Protein AF-A0A7Y2GBG2-F1 (afdb_monomer)

Nearest PDB structures (foldseek):
  7fwq-assembly1_A  TM=5.269E-01  e=1.573E+00  Homo sapiens
  6s9u-assembly1_A  TM=5.148E-01  e=3.334E+00  Ilumatobacter coccineus YM16-304
  7znp-assembly1_A  TM=4.344E-01  e=4.201E+00  Alteromonas mediterranea
  1yem-assembly1_A  TM=4.878E-01  e=7.933E+00  Pyrococcus furiosus DSM 3638

Mean predicted aligned error: 7.92 Å

Structure (mmCIF, N/CA/C/O backbone):
data_AF-A0A7Y2GBG2-F1
#
_entry.id   AF-A0A7Y2GBG2-F1
#
loop_
_atom_site.group_PDB
_atom_site.id
_atom_site.type_symbol
_atom_site.label_atom_id
_atom_site.label_alt_id
_atom_site.label_comp_id
_atom_site.label_asym_id
_atom_site.label_entity_id
_atom_site.label_seq_id
_atom_site.pdbx_PDB_ins_code
_atom_site.Cartn_x
_atom_site.Cartn_y
_atom_site.Cartn_z
_atom_site.occupancy
_atom_site.B_iso_or_equiv
_atom_site.auth_seq_id
_atom_site.auth_comp_id
_atom_site.auth_asym_id
_atom_site.auth_atom_id
_atom_site.pdbx_PDB_model_num
ATOM 1 N N . MET A 1 1 ? 40.158 1.148 -46.784 1.00 71.81 1 MET A N 1
ATOM 2 C CA . MET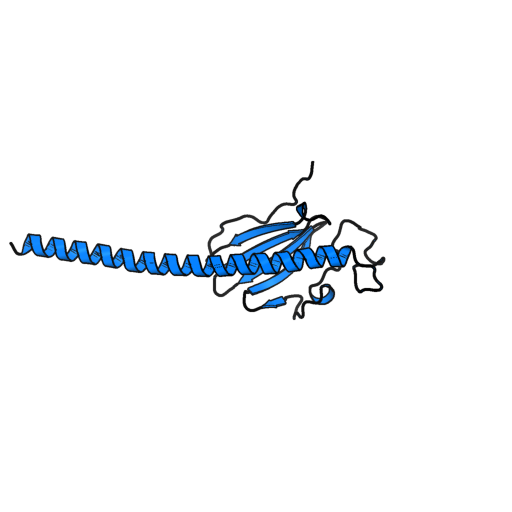 A 1 1 ? 39.001 2.066 -46.667 1.00 71.81 1 MET A CA 1
ATOM 3 C C . MET A 1 1 ? 37.718 1.354 -46.228 1.00 71.81 1 MET A C 1
ATOM 5 O O . MET A 1 1 ? 37.118 1.812 -45.269 1.00 71.81 1 MET A O 1
ATOM 9 N N . GLY A 1 2 ? 37.327 0.212 -46.818 1.00 75.56 2 GLY A N 1
ATOM 10 C CA . GLY A 1 2 ? 36.105 -0.511 -46.406 1.00 75.56 2 GLY A CA 1
ATOM 11 C C . GLY A 1 2 ? 36.118 -1.089 -44.979 1.00 75.56 2 GLY A C 1
ATOM 12 O O . GLY A 1 2 ? 35.103 -1.061 -44.298 1.00 75.56 2 GLY A O 1
ATOM 13 N N . GLN A 1 3 ? 37.271 -1.537 -44.469 1.00 81.44 3 GLN A N 1
ATOM 14 C CA . GLN A 1 3 ? 37.355 -2.172 -43.143 1.00 81.44 3 GLN A CA 1
ATOM 15 C C . GLN A 1 3 ? 37.098 -1.206 -41.970 1.00 81.44 3 GLN A C 1
ATOM 17 O O . GLN A 1 3 ? 36.454 -1.590 -41.002 1.00 81.44 3 GLN A O 1
ATOM 22 N N . GLN A 1 4 ? 37.545 0.053 -42.053 1.00 81.19 4 GLN A N 1
ATOM 23 C CA . GLN A 1 4 ? 37.313 1.045 -40.989 1.00 81.19 4 GLN A CA 1
ATOM 24 C C . GLN A 1 4 ? 35.875 1.580 -40.991 1.00 81.19 4 GLN A C 1
ATOM 26 O O . GLN A 1 4 ? 35.306 1.821 -39.930 1.00 81.19 4 GLN A O 1
ATOM 31 N N . GLN A 1 5 ? 35.259 1.711 -42.167 1.00 81.62 5 GLN A N 1
ATOM 32 C CA . GLN A 1 5 ? 33.862 2.141 -42.273 1.00 81.62 5 GLN A CA 1
ATOM 33 C C . GLN A 1 5 ? 32.891 1.079 -41.743 1.00 81.62 5 GLN A C 1
ATOM 35 O O . GLN A 1 5 ? 31.900 1.422 -41.102 1.00 81.62 5 GLN A O 1
ATOM 40 N N . LEU A 1 6 ? 33.205 -0.207 -41.930 1.00 88.31 6 LEU A N 1
ATOM 41 C CA . LEU A 1 6 ? 32.392 -1.296 -41.387 1.00 88.31 6 LEU A CA 1
ATOM 42 C C . LEU A 1 6 ? 32.407 -1.329 -39.851 1.00 88.31 6 LEU A C 1
ATOM 44 O O . LEU A 1 6 ? 31.374 -1.592 -39.241 1.00 88.31 6 LEU A O 1
ATOM 48 N N . VAL A 1 7 ? 33.535 -0.998 -39.213 1.00 91.75 7 VAL A N 1
ATOM 49 C CA . VAL A 1 7 ? 33.632 -0.972 -37.741 1.00 91.75 7 VAL A CA 1
ATOM 50 C C . VAL A 1 7 ? 32.756 0.127 -37.132 1.00 91.75 7 VAL A C 1
ATOM 52 O O . VAL A 1 7 ? 32.077 -0.117 -36.136 1.00 91.75 7 VAL A O 1
ATOM 55 N N . LEU A 1 8 ? 32.719 1.316 -37.742 1.00 91.31 8 LEU A N 1
ATOM 56 C CA . LEU A 1 8 ? 31.887 2.420 -37.250 1.00 91.31 8 LEU A CA 1
ATOM 57 C C . LEU A 1 8 ? 30.391 2.114 -37.359 1.00 91.31 8 LEU A C 1
ATOM 59 O O . LEU A 1 8 ? 29.630 2.460 -36.457 1.00 91.31 8 LEU A O 1
ATOM 63 N N . LEU A 1 9 ? 29.977 1.425 -38.425 1.00 92.31 9 LEU A N 1
ATOM 64 C CA . LEU A 1 9 ? 28.587 1.010 -38.595 1.00 92.31 9 LEU A CA 1
ATOM 65 C C . LEU A 1 9 ? 28.175 0.015 -37.508 1.00 92.31 9 LEU A C 1
ATOM 67 O O . LEU A 1 9 ? 27.135 0.189 -36.874 1.00 92.31 9 LEU A O 1
ATOM 71 N N . VAL A 1 10 ? 29.013 -0.988 -37.240 1.00 94.25 10 VAL A N 1
ATOM 72 C CA . VAL A 1 10 ? 28.741 -1.975 -36.187 1.00 94.25 10 VAL A CA 1
ATOM 73 C C . VAL A 1 10 ? 28.637 -1.294 -34.823 1.00 94.25 10 VAL A C 1
ATOM 75 O O . VAL A 1 10 ? 27.658 -1.517 -34.112 1.00 94.25 10 VAL A O 1
ATOM 78 N N . LEU A 1 11 ? 29.576 -0.408 -34.486 1.00 94.44 11 LEU A N 1
ATOM 79 C CA . LEU A 1 11 ? 29.557 0.323 -33.217 1.00 94.44 11 LEU A CA 1
ATOM 80 C C . LEU A 1 11 ? 28.297 1.190 -33.053 1.00 94.44 11 LEU A C 1
ATOM 82 O O . LEU A 1 11 ? 27.707 1.221 -31.977 1.00 94.44 11 LEU A O 1
ATOM 86 N N . ALA A 1 12 ? 27.834 1.851 -34.116 1.00 94.19 12 ALA A N 1
ATOM 87 C CA . ALA A 1 12 ? 26.589 2.614 -34.062 1.00 94.19 12 ALA A CA 1
ATOM 88 C C . ALA A 1 12 ? 25.377 1.709 -33.773 1.00 94.19 12 ALA A C 1
ATOM 90 O O . ALA A 1 12 ? 24.547 2.028 -32.920 1.00 94.19 12 ALA A O 1
ATOM 91 N N . THR A 1 13 ? 25.287 0.553 -34.436 1.00 94.81 13 THR A N 1
ATOM 92 C CA . THR A 1 13 ? 24.155 -0.371 -34.248 1.00 94.81 13 THR A CA 1
ATOM 93 C C . THR A 1 13 ? 24.129 -1.026 -32.867 1.00 94.81 13 THR A C 1
ATOM 95 O O . THR A 1 13 ? 23.048 -1.203 -32.305 1.00 94.81 13 THR A O 1
ATOM 98 N N . THR A 1 14 ? 25.288 -1.338 -32.276 1.00 95.25 14 THR A N 1
ATOM 99 C CA . THR A 1 14 ? 25.346 -1.930 -30.929 1.00 95.25 14 THR A CA 1
ATOM 100 C C . THR A 1 14 ? 24.919 -0.934 -29.855 1.00 95.25 14 THR A C 1
ATOM 102 O O . THR A 1 14 ? 24.185 -1.306 -28.939 1.00 95.25 14 THR A O 1
ATOM 105 N N . ILE A 1 15 ? 25.299 0.340 -29.995 1.00 95.62 15 ILE A N 1
ATOM 106 C CA . ILE A 1 15 ? 24.865 1.407 -29.084 1.00 95.62 15 ILE A CA 1
ATOM 107 C C . ILE A 1 15 ? 23.341 1.582 -29.147 1.00 95.62 15 ILE A C 1
ATOM 109 O O . ILE A 1 15 ? 22.687 1.607 -28.104 1.00 95.62 15 ILE A O 1
ATOM 113 N N . VAL A 1 16 ? 22.759 1.643 -30.352 1.00 96.81 16 VAL A N 1
ATOM 114 C CA . VAL A 1 16 ? 21.298 1.762 -30.525 1.00 96.81 16 VAL A CA 1
ATOM 115 C C . VAL A 1 16 ? 20.569 0.543 -29.951 1.00 96.81 16 VAL A C 1
ATOM 117 O O . VAL A 1 16 ? 19.563 0.704 -29.260 1.00 96.81 16 VAL A O 1
ATOM 120 N N . GLY A 1 17 ? 21.094 -0.666 -30.171 1.00 96.62 17 GLY A N 1
ATOM 121 C CA . GLY A 1 17 ? 20.518 -1.897 -29.626 1.00 96.62 17 GLY A CA 1
ATOM 122 C C . GLY A 1 17 ? 20.423 -1.877 -28.099 1.00 96.62 17 GLY A C 1
ATOM 123 O O . GLY A 1 17 ? 19.362 -2.160 -27.541 1.00 96.62 17 GLY A O 1
ATOM 124 N N . LEU A 1 18 ? 21.496 -1.467 -27.415 1.00 95.56 18 LEU A N 1
ATOM 125 C CA . LEU A 1 18 ? 21.489 -1.343 -25.956 1.00 95.56 18 LEU A CA 1
ATOM 126 C C . LEU A 1 18 ? 20.530 -0.242 -25.484 1.00 95.56 18 LEU A C 1
ATOM 128 O O . LEU A 1 18 ? 19.737 -0.494 -24.577 1.00 95.56 18 LEU A O 1
ATOM 132 N N . ALA A 1 19 ? 20.534 0.926 -26.132 1.00 95.44 19 ALA A N 1
ATOM 133 C CA . ALA A 1 19 ? 19.687 2.061 -25.757 1.00 95.44 19 ALA A CA 1
ATOM 134 C C . ALA A 1 19 ? 18.180 1.752 -25.826 1.00 95.44 19 ALA A C 1
ATOM 136 O O . ALA A 1 19 ? 17.421 2.172 -24.955 1.00 95.44 19 ALA A O 1
ATOM 137 N N . ILE A 1 20 ? 17.733 0.987 -26.827 1.00 96.19 20 ILE A N 1
ATOM 138 C CA . ILE A 1 20 ? 16.320 0.596 -26.945 1.00 96.19 20 ILE A CA 1
ATOM 139 C C . ILE A 1 20 ? 15.920 -0.308 -25.775 1.00 96.19 20 ILE A C 1
ATOM 141 O O . ILE A 1 20 ? 14.886 -0.092 -25.141 1.00 96.19 20 ILE A O 1
ATOM 145 N N . THR A 1 21 ? 16.749 -1.304 -25.451 1.00 94.81 21 THR A N 1
ATOM 146 C CA . THR A 1 21 ? 16.430 -2.249 -24.370 1.00 94.81 21 THR A CA 1
ATOM 147 C C . THR A 1 21 ? 16.425 -1.585 -22.995 1.00 94.81 21 THR A C 1
ATOM 149 O O . THR A 1 21 ? 15.548 -1.882 -22.182 1.00 94.81 21 THR A O 1
ATOM 152 N N . THR A 1 22 ? 17.352 -0.658 -22.733 1.00 93.38 22 THR A N 1
ATOM 153 C CA . THR A 1 22 ? 17.382 0.098 -21.474 1.00 93.38 22 THR A CA 1
ATOM 154 C C . THR A 1 22 ? 16.236 1.101 -21.395 1.00 93.38 22 THR A C 1
ATOM 156 O O . THR A 1 22 ? 15.620 1.219 -20.338 1.00 93.38 22 THR A O 1
ATOM 159 N N . GLY A 1 23 ? 15.880 1.750 -22.510 1.00 93.38 23 GLY A N 1
ATOM 160 C CA . GLY A 1 23 ? 14.726 2.644 -22.593 1.00 93.38 23 GLY A CA 1
ATOM 161 C C . GLY A 1 23 ? 13.417 1.939 -22.237 1.00 93.38 23 GLY A C 1
ATOM 162 O O . GLY A 1 23 ? 12.696 2.395 -21.353 1.00 93.38 23 GLY A O 1
ATOM 163 N N . ILE A 1 24 ? 13.140 0.783 -22.848 1.00 93.06 24 ILE A N 1
ATOM 164 C CA . ILE A 1 24 ? 11.923 -0.002 -22.566 1.00 93.06 24 ILE A CA 1
ATOM 165 C C . ILE A 1 24 ? 11.859 -0.418 -21.091 1.00 93.06 24 ILE A C 1
ATOM 167 O O . ILE A 1 24 ? 10.809 -0.294 -20.459 1.00 93.06 24 ILE A O 1
ATOM 171 N N . ARG A 1 25 ? 12.983 -0.872 -20.519 1.00 90.25 25 ARG A N 1
ATOM 172 C CA . ARG A 1 25 ? 13.049 -1.241 -19.096 1.00 90.25 25 ARG A CA 1
ATOM 173 C C . ARG A 1 25 ? 12.754 -0.050 -18.185 1.00 90.25 25 ARG A C 1
ATOM 175 O O . ARG A 1 25 ? 11.966 -0.192 -17.255 1.00 90.25 25 ARG A O 1
ATOM 182 N N . ALA A 1 26 ? 13.329 1.117 -18.472 1.00 90.69 26 ALA A N 1
ATOM 183 C CA . ALA A 1 26 ? 13.088 2.329 -17.693 1.00 90.69 26 AL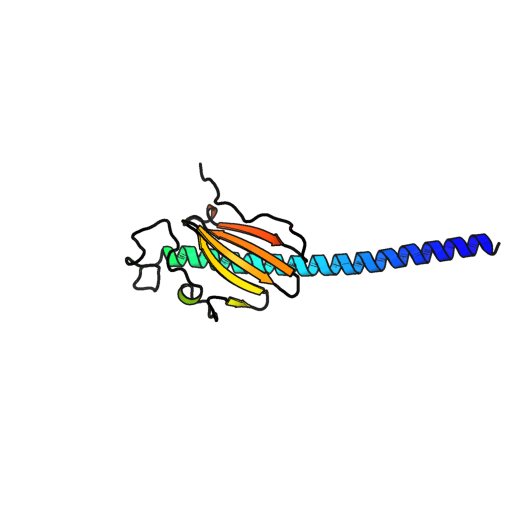A A CA 1
ATOM 184 C C . ALA A 1 26 ? 11.607 2.742 -17.717 1.00 90.69 26 ALA A C 1
ATOM 186 O O . ALA A 1 26 ? 11.049 3.074 -16.673 1.00 90.69 26 ALA A O 1
ATOM 187 N N . PHE A 1 27 ? 10.942 2.658 -18.875 1.00 91.81 27 PHE A N 1
ATOM 188 C CA . PHE A 1 27 ? 9.501 2.914 -18.961 1.00 91.81 27 PHE A CA 1
ATOM 189 C C . PHE A 1 27 ? 8.685 1.944 -18.100 1.00 91.81 27 PHE A C 1
ATOM 191 O O . PHE A 1 27 ? 7.817 2.392 -17.356 1.00 91.81 27 PHE A O 1
ATOM 198 N N . GLY A 1 28 ? 8.996 0.644 -18.143 1.00 91.38 28 GLY A N 1
ATOM 199 C CA . GLY A 1 28 ? 8.305 -0.363 -17.332 1.00 91.38 28 GLY A CA 1
ATOM 200 C C . GLY A 1 28 ? 8.420 -0.107 -15.825 1.00 91.38 28 GLY A C 1
ATOM 201 O O . GLY A 1 28 ? 7.409 -0.109 -15.124 1.00 91.38 28 GLY A O 1
ATOM 202 N N . VAL A 1 29 ? 9.631 0.190 -15.337 1.00 89.75 29 VAL A N 1
ATOM 203 C CA . VAL A 1 29 ? 9.869 0.505 -13.914 1.00 89.75 29 VAL A CA 1
ATOM 204 C C . VAL A 1 29 ? 9.144 1.786 -13.499 1.00 89.75 29 VAL A C 1
ATOM 206 O O . VAL A 1 29 ? 8.537 1.826 -12.432 1.00 89.75 29 VAL A O 1
ATOM 209 N N . ASN A 1 30 ? 9.137 2.815 -14.350 1.00 92.06 30 ASN A N 1
ATOM 210 C CA . ASN A 1 30 ? 8.427 4.064 -14.066 1.00 92.06 30 ASN A CA 1
ATOM 211 C C . ASN A 1 30 ? 6.906 3.857 -13.972 1.00 92.06 30 ASN A C 1
ATOM 213 O O . ASN A 1 30 ? 6.267 4.409 -13.077 1.00 92.06 30 ASN A O 1
ATOM 217 N N . SER A 1 31 ? 6.321 3.039 -14.853 1.00 91.81 31 SER A N 1
ATOM 218 C CA . SER A 1 31 ? 4.899 2.681 -14.778 1.00 91.81 31 SER A CA 1
ATOM 219 C C . SER A 1 31 ? 4.575 1.880 -13.516 1.00 91.81 31 SER A C 1
ATOM 221 O O . SER A 1 31 ? 3.600 2.194 -12.832 1.00 91.81 31 SER A O 1
ATOM 223 N N . ALA A 1 32 ? 5.413 0.896 -13.171 1.00 92.06 32 ALA A N 1
ATOM 224 C CA . ALA A 1 32 ? 5.266 0.131 -11.936 1.00 92.06 32 ALA A CA 1
ATOM 225 C C . ALA A 1 32 ? 5.361 1.037 -10.699 1.00 92.06 32 ALA A C 1
ATOM 227 O O . ALA A 1 32 ? 4.600 0.859 -9.749 1.00 92.06 32 ALA A O 1
ATOM 228 N N . ARG A 1 33 ? 6.247 2.042 -10.727 1.00 92.31 33 ARG A N 1
ATOM 229 C CA . ARG A 1 33 ? 6.418 2.994 -9.627 1.00 92.31 33 ARG A CA 1
ATOM 230 C C . ARG A 1 33 ? 5.204 3.892 -9.447 1.00 92.31 33 ARG A C 1
ATOM 232 O O . ARG A 1 33 ? 4.702 3.990 -8.335 1.00 92.31 33 ARG A O 1
ATOM 239 N N . ALA A 1 34 ? 4.689 4.467 -10.531 1.00 93.19 34 ALA A N 1
ATOM 240 C CA . ALA A 1 34 ? 3.481 5.287 -10.479 1.00 93.19 34 ALA A CA 1
ATOM 241 C C . ALA A 1 34 ? 2.273 4.498 -9.938 1.00 93.19 34 ALA A C 1
ATOM 243 O O . ALA A 1 34 ? 1.492 5.021 -9.144 1.00 93.19 34 ALA A O 1
ATOM 244 N N . ASN A 1 35 ? 2.138 3.225 -10.327 1.00 93.62 35 ASN A N 1
ATOM 245 C CA . ASN A 1 35 ? 1.108 2.348 -9.777 1.00 93.62 35 ASN A CA 1
ATOM 246 C C . ASN A 1 35 ? 1.336 2.054 -8.283 1.00 93.62 35 ASN A C 1
ATOM 248 O O . ASN A 1 35 ? 0.393 2.169 -7.505 1.00 93.62 35 ASN A O 1
ATOM 252 N N . ALA A 1 36 ? 2.567 1.740 -7.869 1.00 92.50 36 ALA A N 1
ATOM 253 C CA . ALA A 1 36 ? 2.897 1.495 -6.465 1.00 92.50 36 ALA A CA 1
ATOM 254 C C . ALA A 1 36 ? 2.638 2.728 -5.579 1.00 92.50 36 ALA A C 1
ATOM 256 O O . ALA A 1 36 ? 2.092 2.593 -4.485 1.00 92.50 36 ALA A O 1
ATOM 257 N N . ASP A 1 37 ? 2.949 3.932 -6.064 1.00 93.38 37 ASP A N 1
ATOM 258 C CA . ASP A 1 37 ? 2.673 5.178 -5.344 1.00 93.38 37 ASP A CA 1
ATOM 259 C C . ASP A 1 37 ? 1.153 5.406 -5.185 1.00 93.38 37 ASP A C 1
ATOM 261 O O . ASP A 1 37 ? 0.694 5.797 -4.110 1.00 93.38 37 ASP A O 1
ATOM 265 N N . ALA A 1 38 ? 0.350 5.101 -6.214 1.00 93.44 38 ALA A N 1
ATOM 266 C CA . ALA A 1 38 ? -1.113 5.142 -6.121 1.00 93.44 38 ALA A CA 1
ATOM 267 C C . ALA A 1 38 ? -1.660 4.087 -5.141 1.00 93.44 38 ALA A C 1
ATOM 269 O O . ALA A 1 38 ? -2.541 4.380 -4.332 1.00 93.44 38 ALA A O 1
ATOM 270 N N . MET A 1 39 ? -1.100 2.874 -5.156 1.00 93.94 39 MET A N 1
ATOM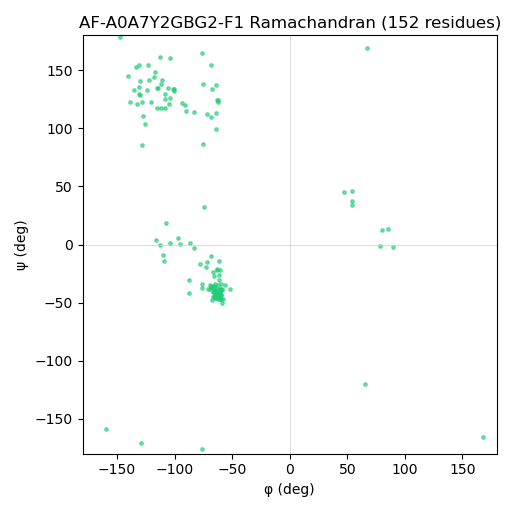 271 C CA . MET A 1 39 ? -1.474 1.821 -4.213 1.00 93.94 39 MET A CA 1
ATOM 272 C C . MET A 1 39 ? -1.146 2.192 -2.767 1.00 93.94 39 MET A C 1
ATOM 274 O O . MET A 1 39 ? -1.944 1.900 -1.879 1.00 93.94 39 MET A O 1
ATOM 278 N N . ILE A 1 40 ? -0.003 2.837 -2.506 1.00 93.19 40 ILE A N 1
ATOM 279 C CA . ILE A 1 40 ? 0.322 3.329 -1.160 1.00 93.19 40 ILE A CA 1
ATOM 280 C C . ILE A 1 40 ? -0.726 4.323 -0.680 1.00 93.19 40 ILE A C 1
ATOM 282 O O . ILE A 1 40 ? -1.153 4.233 0.467 1.00 93.19 40 ILE A O 1
ATOM 286 N N . GLN A 1 41 ? -1.163 5.248 -1.535 1.00 93.38 41 GLN A N 1
ATOM 287 C CA . GLN A 1 41 ? -2.179 6.233 -1.160 1.00 93.38 41 GLN A CA 1
ATOM 288 C C . GLN A 1 41 ? -3.514 5.565 -0.809 1.00 93.38 41 GLN A C 1
ATOM 290 O O . GLN A 1 41 ? -4.143 5.923 0.188 1.00 93.38 41 GLN A O 1
ATOM 295 N N . ASP A 1 42 ? -3.920 4.548 -1.572 1.00 93.00 42 ASP A N 1
ATOM 296 C CA . ASP A 1 42 ? -5.113 3.756 -1.265 1.00 93.00 42 ASP A CA 1
ATOM 297 C C . ASP A 1 42 ? -4.971 2.975 0.049 1.00 93.00 42 ASP A C 1
ATOM 299 O O . ASP A 1 42 ? -5.882 2.985 0.880 1.00 93.00 42 ASP A O 1
ATOM 303 N N . ALA A 1 43 ? -3.826 2.324 0.268 1.00 91.62 43 ALA A N 1
ATOM 304 C CA . ALA A 1 43 ? -3.554 1.584 1.496 1.00 91.62 43 ALA A CA 1
ATOM 305 C C . ALA A 1 43 ? -3.499 2.512 2.723 1.00 91.62 43 ALA A C 1
ATOM 307 O O . ALA A 1 43 ? -4.018 2.161 3.782 1.00 91.62 43 ALA A O 1
ATOM 308 N N . LEU A 1 44 ? -2.942 3.717 2.569 1.00 92.19 44 LEU A N 1
ATOM 309 C CA . LEU A 1 44 ? -2.920 4.750 3.601 1.00 92.19 44 LEU A CA 1
ATOM 310 C C . LEU A 1 44 ? -4.336 5.221 3.944 1.00 92.19 44 LEU A C 1
ATOM 312 O O . LEU A 1 44 ? -4.667 5.370 5.117 1.00 92.19 44 LEU A O 1
ATOM 316 N N . ARG A 1 45 ? -5.204 5.388 2.941 1.00 91.94 45 ARG A N 1
ATOM 317 C CA . ARG A 1 45 ? -6.618 5.712 3.166 1.00 91.94 45 ARG A CA 1
ATOM 318 C C . ARG A 1 45 ? -7.333 4.630 3.972 1.00 91.94 45 ARG A C 1
ATOM 320 O O . ARG A 1 45 ? -8.018 4.956 4.936 1.00 91.94 45 ARG A O 1
ATOM 327 N N . ILE A 1 46 ? -7.116 3.357 3.637 1.00 90.62 46 ILE A N 1
ATOM 328 C CA . ILE A 1 46 ? -7.674 2.221 4.391 1.00 90.62 46 ILE A CA 1
ATOM 329 C C . ILE A 1 46 ? -7.152 2.215 5.837 1.00 90.62 46 ILE A C 1
ATOM 331 O O . ILE A 1 46 ? -7.921 1.982 6.769 1.00 90.62 46 ILE A O 1
ATOM 335 N N . ALA A 1 47 ? -5.863 2.496 6.041 1.00 89.50 47 ALA A N 1
ATOM 336 C CA . ALA A 1 47 ? -5.256 2.593 7.367 1.00 89.50 47 ALA A CA 1
ATOM 337 C C . ALA A 1 47 ? -5.867 3.726 8.217 1.00 89.50 47 ALA A C 1
ATOM 339 O O . ALA A 1 47 ? -6.213 3.506 9.379 1.00 89.50 47 ALA A O 1
ATOM 340 N N . MET A 1 48 ? -6.071 4.911 7.633 1.00 88.94 48 MET A N 1
ATOM 341 C CA . MET A 1 48 ? -6.750 6.031 8.299 1.00 88.94 48 MET A CA 1
ATOM 342 C C . MET A 1 48 ? -8.209 5.696 8.631 1.00 88.94 48 MET A C 1
ATOM 344 O O . MET A 1 48 ? -8.670 5.954 9.743 1.00 88.94 48 MET A O 1
ATOM 348 N N . ASP A 1 49 ? -8.930 5.051 7.711 1.00 89.25 49 ASP A N 1
ATOM 349 C CA . ASP A 1 49 ? -10.298 4.592 7.966 1.00 89.25 49 ASP A CA 1
ATOM 350 C C . ASP A 1 49 ? -10.344 3.559 9.098 1.00 89.25 49 ASP A C 1
ATOM 352 O O . ASP A 1 49 ? -11.281 3.569 9.898 1.00 89.25 49 ASP A O 1
ATOM 356 N N . ALA A 1 50 ? -9.322 2.708 9.225 1.00 87.12 50 ALA A N 1
ATOM 357 C CA . ALA A 1 50 ? -9.194 1.773 10.337 1.00 87.12 50 ALA A CA 1
ATOM 358 C C . ALA A 1 50 ? -8.973 2.482 11.684 1.00 87.12 50 ALA A C 1
ATOM 360 O O . ALA A 1 50 ? -9.589 2.095 12.684 1.00 87.12 50 ALA A O 1
ATOM 361 N N . GLN A 1 51 ? -8.158 3.543 11.730 1.00 86.25 51 GLN A N 1
ATOM 362 C CA . GLN A 1 51 ? -8.020 4.386 12.926 1.00 86.25 51 GLN A CA 1
ATOM 363 C C . GLN A 1 51 ? -9.335 5.091 13.274 1.00 86.25 51 GLN A C 1
ATOM 365 O O . GLN A 1 51 ? -9.777 5.055 14.425 1.00 86.25 51 GLN A O 1
ATOM 370 N N . ALA A 1 52 ? -10.008 5.666 12.277 1.00 85.75 52 ALA A N 1
ATOM 371 C CA . ALA A 1 52 ? -11.292 6.327 12.468 1.00 85.75 52 ALA A CA 1
ATOM 372 C C . ALA A 1 52 ? -12.372 5.338 12.937 1.00 85.75 52 ALA A C 1
ATOM 374 O O . ALA A 1 52 ? -13.150 5.646 13.838 1.00 85.75 52 ALA A O 1
ATOM 375 N N . TRP A 1 53 ? -12.417 4.129 12.373 1.00 86.00 53 TRP A N 1
ATOM 376 C CA . TRP A 1 53 ? -13.326 3.059 12.793 1.00 86.00 53 TRP A CA 1
ATOM 377 C C . TRP A 1 53 ? -13.127 2.669 14.258 1.00 86.00 53 TRP A C 1
ATOM 379 O O . TRP A 1 53 ? -14.101 2.446 14.981 1.00 86.00 53 TRP A O 1
ATOM 389 N N . LYS A 1 54 ? -11.874 2.649 14.715 1.00 81.19 54 LYS A N 1
ATOM 390 C CA . LYS A 1 54 ? -11.529 2.373 16.109 1.00 81.19 54 LYS A CA 1
ATOM 391 C C . LYS A 1 54 ? -12.018 3.469 17.064 1.00 81.19 54 LYS A C 1
ATOM 393 O O . LYS A 1 54 ? -12.481 3.156 18.155 1.00 81.19 54 LYS A O 1
ATOM 398 N N . GLN A 1 55 ? -11.969 4.736 16.653 1.00 80.38 55 GLN A N 1
ATOM 399 C CA . GLN A 1 55 ? -12.458 5.865 17.459 1.00 80.38 55 GLN A CA 1
ATOM 400 C C . GLN A 1 55 ? -13.990 6.019 17.436 1.00 80.38 55 GLN A C 1
ATOM 402 O O . GLN A 1 55 ? -14.560 6.703 18.288 1.00 80.38 55 GLN A O 1
ATOM 407 N N . LYS A 1 56 ? -14.683 5.388 16.479 1.00 81.94 56 LYS A N 1
ATOM 408 C CA . LYS A 1 56 ? -16.143 5.482 16.357 1.00 81.94 56 LYS A CA 1
ATOM 409 C C . LYS A 1 56 ? -16.864 4.641 17.427 1.00 81.94 56 LYS A C 1
ATOM 411 O O . LYS A 1 56 ? -16.502 3.487 17.667 1.00 81.94 56 LYS A O 1
ATOM 416 N N . PRO A 1 57 ? -17.946 5.163 18.037 1.00 75.50 57 PRO A N 1
ATOM 417 C CA . PRO A 1 57 ? -18.776 4.387 18.954 1.00 75.50 57 PRO A CA 1
ATOM 418 C C . PRO A 1 57 ? -19.542 3.278 18.214 1.00 75.50 57 PRO A C 1
ATOM 420 O O . PRO A 1 57 ? -19.857 3.399 17.029 1.00 75.50 57 PRO A O 1
ATOM 423 N N . GLN A 1 58 ? -19.908 2.207 18.931 1.00 76.25 58 GLN A N 1
ATOM 424 C CA . GLN A 1 58 ? -20.587 1.033 18.349 1.00 76.25 58 GLN A CA 1
ATOM 425 C C . GLN A 1 58 ? -21.884 1.385 17.615 1.00 76.25 58 GLN A C 1
ATOM 427 O O . GLN A 1 58 ? -22.208 0.772 16.602 1.00 76.25 58 GLN A O 1
ATOM 432 N N . LEU A 1 59 ? -22.621 2.379 18.123 1.00 75.06 59 LEU A N 1
ATOM 433 C CA . LEU A 1 59 ? -23.886 2.821 17.537 1.00 75.06 59 LEU A CA 1
ATOM 434 C C . LEU A 1 59 ? -23.716 3.329 16.093 1.00 75.06 59 LEU A C 1
ATOM 436 O O . LEU A 1 59 ? -24.670 3.318 15.326 1.00 75.06 59 LEU A O 1
ATOM 440 N N . LEU A 1 60 ? -22.499 3.738 15.721 1.00 79.12 60 LEU A N 1
ATOM 441 C CA . LEU A 1 60 ? -22.134 4.231 14.393 1.00 79.12 60 LEU A CA 1
ATOM 442 C C . LEU A 1 60 ? -21.283 3.223 13.597 1.00 79.12 60 LEU A C 1
ATOM 444 O O . LEU A 1 60 ? -20.599 3.610 12.654 1.00 79.12 60 LEU A O 1
ATOM 448 N N . GLY A 1 61 ? -21.290 1.941 13.983 1.00 74.69 61 GLY A N 1
ATOM 449 C CA . GLY A 1 61 ? -20.573 0.876 13.271 1.00 74.69 61 GLY A CA 1
ATOM 450 C C . GLY A 1 61 ? -19.073 0.780 13.571 1.00 74.69 61 GLY A C 1
ATOM 451 O O . GLY A 1 61 ? -18.367 0.075 12.855 1.00 74.69 61 GLY A O 1
ATOM 452 N N . GLY A 1 62 ? -18.577 1.467 14.606 1.00 77.69 62 GLY A N 1
ATOM 453 C CA . GLY A 1 62 ? -17.191 1.338 15.072 1.00 77.69 62 GLY A CA 1
ATOM 454 C C . GLY A 1 62 ? -16.920 0.062 15.880 1.00 77.69 62 GLY A C 1
ATOM 455 O O . GLY A 1 62 ? -17.807 -0.774 16.067 1.00 77.69 62 GLY A O 1
ATOM 456 N N . GLN A 1 63 ? -15.698 -0.069 16.406 1.00 74.12 63 GLN A N 1
ATOM 457 C CA . GLN A 1 63 ? -15.209 -1.274 17.103 1.00 74.12 63 GLN A CA 1
ATOM 458 C C . GLN A 1 63 ? -16.130 -1.769 18.234 1.00 74.12 63 GLN A C 1
ATOM 460 O O . GLN A 1 63 ? -16.336 -2.972 18.418 1.00 74.12 63 GLN A O 1
ATOM 465 N N . GLY A 1 64 ? -16.711 -0.828 18.975 1.00 68.25 64 GLY A N 1
ATOM 466 C CA . GLY A 1 64 ? -17.658 -1.094 20.047 1.00 68.25 64 GLY A CA 1
ATOM 467 C C . GLY A 1 64 ? -17.096 -1.812 21.289 1.00 68.25 64 GLY A C 1
ATOM 468 O O . GLY A 1 64 ? -15.980 -2.330 21.299 1.00 68.25 64 GLY A O 1
ATOM 469 N N . PRO A 1 65 ? -17.887 -1.875 22.376 1.00 62.81 65 PRO A N 1
ATOM 470 C CA . PRO A 1 65 ? -17.495 -2.421 23.674 1.00 62.81 65 PRO A CA 1
ATOM 471 C C . PRO A 1 65 ? -17.115 -3.906 23.641 1.00 62.81 65 PRO A C 1
ATOM 473 O O . PRO A 1 65 ? -16.308 -4.339 24.457 1.00 62.81 65 PRO A O 1
ATOM 476 N N . LYS A 1 66 ? -17.631 -4.695 22.684 1.00 59.84 66 LYS A N 1
ATOM 477 C CA . LYS A 1 66 ? -17.295 -6.129 22.551 1.00 59.84 66 LYS A CA 1
ATOM 478 C C . LYS A 1 66 ? -15.813 -6.382 22.243 1.00 59.84 66 LYS A C 1
ATOM 480 O O . LYS A 1 66 ? -15.313 -7.469 22.525 1.00 59.84 66 LYS A O 1
ATOM 485 N N . HIS A 1 67 ? -15.115 -5.390 21.694 1.00 59.12 67 HIS A N 1
ATOM 486 C CA . HIS A 1 67 ? -13.678 -5.437 21.426 1.00 59.12 67 HIS A CA 1
ATOM 487 C C . HIS A 1 67 ? -12.890 -4.400 22.245 1.00 59.12 67 HIS A C 1
ATOM 489 O O . HIS A 1 67 ? -11.671 -4.342 22.127 1.00 59.12 67 HIS A O 1
ATOM 495 N N . ALA A 1 68 ? -13.555 -3.658 23.141 1.00 55.06 68 ALA A N 1
ATOM 496 C CA . ALA A 1 68 ? -12.934 -2.658 24.014 1.00 55.06 68 ALA A CA 1
ATOM 497 C C . ALA A 1 68 ? -12.007 -3.248 25.091 1.00 55.06 68 ALA A C 1
ATOM 499 O O . ALA A 1 68 ? -11.296 -2.499 25.751 1.00 55.06 68 AL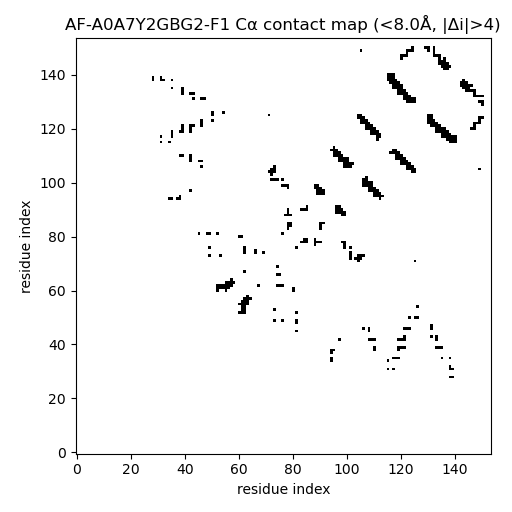A A O 1
ATOM 500 N N . ALA A 1 69 ? -12.001 -4.574 25.272 1.00 55.25 69 ALA A N 1
ATOM 501 C CA . ALA A 1 69 ? -11.113 -5.249 26.219 1.00 55.25 69 ALA A CA 1
ATOM 502 C C . ALA A 1 69 ? -9.620 -5.088 25.871 1.00 55.25 69 ALA A C 1
ATOM 504 O O . ALA A 1 69 ? -8.780 -5.231 26.750 1.00 55.25 69 ALA A O 1
ATOM 505 N N . ASP A 1 70 ? -9.295 -4.778 24.613 1.00 63.62 70 ASP A N 1
ATOM 506 C CA . ASP A 1 70 ? -7.943 -4.440 24.174 1.00 63.62 70 ASP A CA 1
ATOM 507 C C . ASP A 1 70 ? -7.989 -3.108 23.397 1.00 63.62 70 ASP A C 1
ATOM 509 O O . ASP A 1 70 ? -8.086 -3.121 22.164 1.00 63.62 70 ASP A O 1
ATOM 513 N N . PRO A 1 71 ? -7.926 -1.951 24.086 1.00 57.00 71 PRO A N 1
ATOM 514 C CA . PRO A 1 71 ? -7.976 -0.630 23.4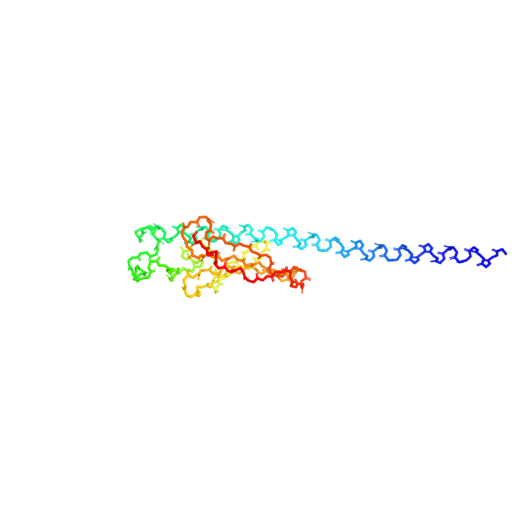50 1.00 57.00 71 PRO A CA 1
ATOM 515 C C . PRO A 1 71 ? -6.811 -0.389 22.480 1.00 57.00 71 PRO A C 1
ATOM 517 O O . PRO A 1 71 ? -6.890 0.496 21.634 1.00 57.00 71 PRO A O 1
ATOM 520 N N . ASP A 1 72 ? -5.766 -1.214 22.527 1.00 61.47 72 ASP A N 1
ATOM 521 C CA . ASP A 1 72 ? -4.596 -1.131 21.651 1.00 61.47 72 ASP A CA 1
ATOM 522 C C . ASP A 1 72 ? -4.684 -2.050 20.424 1.00 61.47 72 ASP A C 1
ATOM 524 O O . ASP A 1 72 ? -3.780 -2.052 19.596 1.00 61.47 72 ASP A O 1
ATOM 528 N N . LYS A 1 73 ? -5.768 -2.821 20.251 1.00 70.56 73 LYS A N 1
ATOM 529 C CA . LYS A 1 73 ? -5.874 -3.800 19.156 1.00 70.56 73 LYS A CA 1
ATOM 530 C C . LYS A 1 73 ? -6.963 -3.432 18.164 1.00 70.56 73 LYS A C 1
ATOM 532 O O . LYS A 1 73 ? -8.107 -3.193 18.534 1.00 70.56 73 LYS A O 1
ATOM 537 N N . PHE A 1 74 ? -6.651 -3.526 16.875 1.00 75.56 74 PHE A N 1
ATOM 538 C CA . PHE A 1 74 ? -7.620 -3.437 15.771 1.00 75.56 74 PHE A CA 1
ATOM 539 C C . PHE A 1 74 ? -8.468 -4.713 15.629 1.00 75.56 74 PHE A C 1
ATOM 541 O O . PHE A 1 74 ? -8.834 -5.131 14.534 1.00 75.56 74 PHE A O 1
ATOM 548 N N . LYS A 1 75 ? -8.755 -5.397 16.741 1.00 75.69 75 LYS A N 1
ATOM 549 C CA . LYS A 1 75 ? -9.437 -6.690 16.736 1.00 75.69 75 LYS A CA 1
ATOM 550 C C . LYS A 1 75 ? -10.849 -6.518 16.168 1.00 75.69 75 LYS A C 1
ATOM 552 O O . LYS A 1 75 ? -11.617 -5.706 16.680 1.00 75.69 75 LYS A O 1
ATOM 557 N N . GLY A 1 76 ? -11.164 -7.286 15.125 1.00 73.69 76 GLY A N 1
ATOM 558 C CA . GLY A 1 76 ? -12.441 -7.209 14.407 1.00 73.69 76 GLY A CA 1
ATOM 559 C C . GLY A 1 76 ? -12.464 -6.222 13.235 1.00 73.69 76 GLY A C 1
ATOM 560 O O . GLY A 1 76 ? -13.478 -6.160 12.544 1.00 73.69 76 GLY A O 1
ATOM 561 N N . ALA A 1 77 ? -11.371 -5.493 12.975 1.00 78.38 77 ALA A N 1
ATOM 562 C CA . ALA A 1 77 ? -11.235 -4.724 11.745 1.00 78.38 77 ALA A CA 1
ATOM 563 C C . ALA A 1 77 ? -11.221 -5.693 10.554 1.00 78.38 77 ALA A C 1
ATOM 565 O O . ALA A 1 77 ? -10.309 -6.506 10.412 1.00 78.38 77 ALA A O 1
ATOM 566 N N . THR A 1 78 ? -12.264 -5.611 9.736 1.00 82.00 78 THR A N 1
ATOM 567 C CA . THR A 1 78 ? -12.411 -6.299 8.445 1.00 82.00 78 THR A CA 1
ATOM 568 C C . THR A 1 78 ? -12.656 -5.230 7.390 1.00 82.00 78 THR A C 1
ATOM 570 O O . THR A 1 78 ? -13.180 -4.160 7.717 1.00 82.00 78 THR A O 1
ATOM 573 N N . LEU A 1 79 ? -12.321 -5.488 6.126 1.00 83.94 79 LEU A N 1
ATOM 574 C CA . LEU A 1 79 ? -12.569 -4.496 5.070 1.00 83.94 79 LEU A CA 1
ATOM 575 C C . LEU A 1 79 ? -14.062 -4.148 4.959 1.00 83.94 79 LEU A C 1
ATOM 577 O O . LEU A 1 79 ? -14.416 -2.984 4.778 1.00 83.94 79 LEU A O 1
ATOM 581 N N . ALA A 1 80 ? -14.935 -5.128 5.201 1.00 82.56 80 ALA A N 1
ATOM 582 C CA . ALA A 1 80 ? -16.377 -4.922 5.269 1.00 82.56 80 ALA A CA 1
ATOM 583 C C . ALA A 1 80 ? -16.792 -3.979 6.416 1.00 82.56 80 ALA A C 1
ATOM 585 O O . ALA A 1 80 ? -17.623 -3.097 6.207 1.00 82.56 80 ALA A O 1
ATOM 586 N N . ALA A 1 81 ? -16.195 -4.114 7.608 1.00 78.69 81 ALA A N 1
ATOM 587 C CA . ALA A 1 81 ? -16.464 -3.218 8.740 1.00 78.69 81 ALA A CA 1
ATOM 588 C C . ALA A 1 81 ? -15.997 -1.774 8.479 1.00 78.69 81 ALA A C 1
ATOM 590 O O . ALA A 1 81 ? -16.575 -0.830 9.013 1.00 78.69 81 ALA A O 1
ATOM 591 N N . LEU A 1 82 ? -14.982 -1.605 7.628 1.00 83.88 82 LEU A N 1
ATOM 592 C CA . LEU A 1 82 ? -14.489 -0.305 7.171 1.00 83.88 82 LEU A CA 1
ATOM 593 C C . LEU A 1 82 ? -15.297 0.268 5.990 1.00 83.88 82 LEU A C 1
ATOM 595 O O . LEU A 1 82 ? -15.032 1.386 5.558 1.00 83.88 82 LEU A O 1
ATOM 599 N N . GLY A 1 83 ? -16.292 -0.463 5.476 1.00 84.00 83 GLY A N 1
ATOM 600 C CA . GLY A 1 83 ? -17.147 -0.022 4.370 1.00 84.00 83 GLY A CA 1
ATOM 601 C C . GLY A 1 83 ? -16.583 -0.297 2.974 1.00 84.00 83 GLY A C 1
ATOM 602 O O . GLY A 1 83 ? -17.107 0.227 1.993 1.00 84.00 83 GLY A O 1
ATOM 603 N N . TYR A 1 84 ? -15.542 -1.124 2.860 1.00 85.62 84 TYR A N 1
ATOM 604 C CA . TYR A 1 84 ? -14.968 -1.528 1.581 1.00 85.62 84 TYR A CA 1
ATOM 605 C C . TYR A 1 84 ? -15.660 -2.804 1.081 1.00 85.62 84 TYR A C 1
ATOM 607 O O . TYR A 1 84 ? -15.538 -3.851 1.725 1.00 85.62 84 TYR A O 1
ATOM 615 N N . PRO A 1 85 ? -16.389 -2.755 -0.052 1.00 78.56 85 PRO A N 1
ATOM 616 C CA . PRO A 1 85 ? -17.023 -3.939 -0.615 1.00 78.56 85 PRO A CA 1
ATOM 617 C C . PRO A 1 85 ? -15.932 -4.880 -1.134 1.00 78.56 85 PRO A C 1
ATOM 619 O O . PRO A 1 85 ? -15.244 -4.581 -2.109 1.00 78.56 85 PRO A O 1
ATOM 622 N N . GLY A 1 86 ? -15.751 -6.005 -0.450 1.00 73.12 86 GLY A N 1
ATOM 623 C CA . GLY A 1 86 ? -14.755 -7.015 -0.781 1.00 73.12 86 GLY A CA 1
ATOM 624 C C . GLY A 1 86 ? -15.348 -8.417 -0.753 1.00 73.12 86 GLY A C 1
ATOM 625 O O . GLY A 1 86 ? -16.313 -8.678 -0.035 1.00 73.12 86 GLY A O 1
ATOM 626 N N . VAL A 1 87 ? -14.760 -9.315 -1.538 1.00 66.94 87 VAL A N 1
ATOM 627 C CA . VAL A 1 87 ? -15.036 -10.759 -1.498 1.00 66.94 87 VAL A CA 1
ATOM 628 C C . VAL A 1 87 ? -13.833 -11.413 -0.823 1.00 66.94 87 VAL A C 1
ATOM 630 O O . VAL A 1 87 ? -12.699 -11.035 -1.117 1.00 66.94 87 VAL A O 1
ATOM 633 N N . ASP A 1 88 ? -14.070 -12.337 0.109 1.00 72.75 88 ASP A N 1
ATOM 634 C CA . ASP A 1 88 ? -13.018 -13.046 0.856 1.00 72.75 88 ASP A CA 1
ATOM 635 C C . ASP A 1 88 ? -12.018 -12.111 1.569 1.00 72.75 88 ASP A C 1
ATOM 637 O O . ASP A 1 88 ? -10.802 -12.270 1.469 1.00 72.75 88 ASP A O 1
ATOM 641 N N . ASP A 1 89 ? -12.542 -11.088 2.260 1.00 75.94 89 ASP A N 1
ATOM 642 C CA . ASP A 1 89 ? -11.772 -10.087 3.028 1.00 75.94 89 ASP A CA 1
ATOM 643 C C . ASP A 1 89 ? -10.680 -9.386 2.203 1.00 75.94 89 ASP A C 1
ATOM 645 O O . ASP A 1 89 ? -9.599 -9.036 2.681 1.00 75.94 89 ASP A O 1
ATOM 649 N N . THR A 1 90 ? -10.980 -9.194 0.918 1.00 85.69 90 THR A N 1
ATOM 650 C CA . THR A 1 90 ? -10.102 -8.535 -0.033 1.00 85.69 90 THR A CA 1
ATOM 651 C C . THR A 1 90 ? -10.857 -7.468 -0.817 1.00 85.69 90 THR A C 1
ATOM 653 O O . THR A 1 90 ? -11.904 -7.733 -1.408 1.00 85.69 90 THR A O 1
ATOM 656 N N . TYR A 1 91 ? -10.295 -6.266 -0.871 1.00 88.62 91 TYR A N 1
ATOM 657 C CA . TYR A 1 91 ? -10.800 -5.143 -1.651 1.00 88.62 91 TYR A CA 1
ATOM 658 C C . TYR A 1 91 ? -9.975 -4.996 -2.928 1.00 88.62 91 TYR A C 1
ATOM 660 O O . TYR A 1 91 ? -8.751 -5.054 -2.887 1.00 88.62 91 TYR A O 1
ATOM 668 N N . VAL A 1 92 ? -10.620 -4.819 -4.078 1.00 89.56 92 VAL A N 1
ATOM 669 C CA . VAL A 1 92 ? -9.930 -4.668 -5.367 1.00 89.56 92 VAL A CA 1
ATOM 670 C C . VAL A 1 92 ? -10.368 -3.363 -6.009 1.00 89.56 92 VAL A C 1
ATOM 672 O O . VAL A 1 92 ? -11.560 -3.078 -6.092 1.00 89.56 92 VAL A O 1
ATOM 675 N N . ASN A 1 93 ? -9.404 -2.584 -6.489 1.00 88.94 93 ASN A N 1
ATOM 676 C CA . ASN A 1 93 ? -9.648 -1.404 -7.310 1.00 88.94 93 ASN A CA 1
ATOM 677 C C . ASN A 1 93 ? -8.790 -1.459 -8.591 1.00 88.94 93 ASN A C 1
ATOM 679 O O . ASN A 1 93 ? -8.178 -2.481 -8.900 1.00 88.94 93 ASN A O 1
ATOM 683 N N . GLN A 1 94 ? -8.750 -0.361 -9.352 1.00 86.44 94 GLN A N 1
ATOM 684 C CA . GLN A 1 94 ? -7.940 -0.267 -10.577 1.00 86.44 94 GLN A CA 1
ATOM 685 C C . GLN A 1 94 ? -6.425 -0.299 -10.310 1.00 86.44 94 GLN A C 1
ATOM 687 O O . GLN A 1 94 ? -5.654 -0.664 -11.193 1.00 86.44 94 GLN A O 1
ATOM 692 N N . ASN A 1 95 ? -6.001 0.075 -9.101 1.00 88.25 95 ASN A N 1
ATOM 693 C CA . ASN A 1 95 ? -4.600 0.165 -8.710 1.00 88.25 95 ASN A CA 1
ATOM 694 C C . ASN A 1 95 ? -4.059 -1.167 -8.187 1.00 88.25 95 ASN A C 1
ATOM 696 O O . ASN A 1 95 ? -2.878 -1.440 -8.382 1.00 88.25 95 ASN A O 1
ATOM 700 N N . GLY A 1 96 ? -4.890 -2.008 -7.566 1.00 89.94 96 GLY A N 1
ATOM 701 C CA . GLY A 1 96 ? -4.483 -3.317 -7.071 1.00 89.94 96 GLY A CA 1
ATOM 702 C C . GLY A 1 96 ? -5.501 -3.992 -6.151 1.00 89.94 96 GLY A C 1
ATOM 703 O O . GLY A 1 96 ? -6.673 -3.620 -6.062 1.00 89.94 96 GLY A O 1
ATOM 704 N N . ARG A 1 97 ? -5.021 -5.030 -5.470 1.00 91.69 97 ARG A N 1
ATOM 705 C CA . ARG A 1 97 ? -5.741 -5.857 -4.504 1.00 91.69 97 ARG A CA 1
ATOM 706 C C . ARG A 1 97 ? -5.231 -5.565 -3.094 1.00 91.69 97 ARG A C 1
ATOM 708 O O . ARG A 1 97 ? -4.044 -5.727 -2.839 1.00 91.69 97 ARG A O 1
ATOM 715 N N . PHE A 1 98 ? -6.122 -5.219 -2.177 1.00 92.50 98 PHE A N 1
ATOM 716 C CA . PHE A 1 98 ?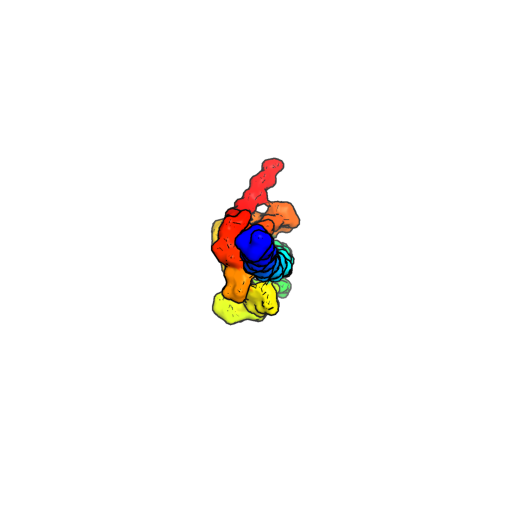 -5.827 -4.855 -0.795 1.00 92.50 98 PHE A CA 1
ATOM 717 C C . PHE A 1 98 ? -6.430 -5.859 0.179 1.00 92.50 98 PHE A C 1
ATOM 719 O O . PHE A 1 98 ? -7.598 -6.221 0.065 1.00 92.50 98 PHE A O 1
ATOM 726 N N . SER A 1 99 ? -5.645 -6.263 1.166 1.00 90.88 99 SER A N 1
ATOM 727 C CA . SER A 1 99 ? -6.073 -7.100 2.287 1.00 90.88 99 SER A CA 1
ATOM 728 C C . SER A 1 99 ? -5.606 -6.472 3.593 1.00 90.88 99 SER A C 1
ATOM 730 O O . SER A 1 99 ? -4.620 -5.730 3.601 1.00 90.88 99 SER A O 1
ATOM 732 N N . ILE A 1 100 ? -6.295 -6.758 4.694 1.00 89.38 100 ILE A N 1
ATOM 733 C CA . ILE A 1 100 ? -5.877 -6.302 6.018 1.00 89.38 100 ILE A CA 1
ATOM 734 C C . ILE A 1 100 ? -5.588 -7.489 6.925 1.00 89.38 100 ILE A C 1
ATOM 736 O O . ILE A 1 100 ? -6.248 -8.522 6.872 1.00 89.38 100 ILE A O 1
ATOM 740 N N . LYS A 1 101 ? -4.581 -7.345 7.780 1.00 87.19 101 LYS A N 1
ATOM 741 C CA . LYS A 1 101 ? -4.183 -8.362 8.744 1.00 87.19 101 LYS A CA 1
ATOM 742 C C . LYS A 1 101 ? -3.859 -7.712 10.073 1.00 87.19 101 LYS A C 1
ATOM 744 O O . LYS A 1 101 ? -2.957 -6.890 10.181 1.00 87.19 101 LYS A O 1
ATOM 749 N N . VAL A 1 102 ? -4.550 -8.137 11.120 1.00 83.75 102 VAL A N 1
ATOM 750 C CA . VAL A 1 102 ? -4.268 -7.686 12.485 1.00 83.75 102 VAL A CA 1
ATOM 751 C C . VAL A 1 102 ? -3.259 -8.643 13.110 1.00 83.75 102 VAL A C 1
ATOM 753 O O . VAL A 1 102 ? -3.520 -9.840 13.220 1.00 83.75 102 VAL A O 1
ATOM 756 N N . THR A 1 103 ? -2.093 -8.135 13.507 1.00 77.69 103 THR A N 1
ATOM 757 C CA . THR A 1 103 ? -1.039 -8.931 14.154 1.00 77.69 103 THR A CA 1
ATOM 758 C C . THR A 1 103 ? -0.664 -8.278 15.478 1.00 77.69 103 THR A C 1
ATOM 760 O O . THR A 1 103 ? 0.042 -7.274 15.500 1.00 77.69 103 THR A O 1
ATOM 763 N N . GLY A 1 104 ? -1.129 -8.839 16.596 1.00 75.38 104 GLY A N 1
ATOM 764 C CA . GLY A 1 104 ? -0.931 -8.231 17.916 1.00 75.38 104 GLY A CA 1
ATOM 765 C C . GLY A 1 104 ? -1.668 -6.892 18.030 1.00 75.38 104 GLY A C 1
ATOM 766 O O . GLY A 1 104 ? -2.887 -6.858 17.868 1.00 75.38 104 GLY A O 1
ATOM 767 N N . ASN A 1 105 ? -0.924 -5.809 18.282 1.00 75.44 105 ASN A N 1
ATOM 768 C CA . ASN A 1 105 ? -1.456 -4.447 18.454 1.00 75.44 105 ASN A CA 1
ATOM 769 C C . ASN A 1 105 ? -1.388 -3.589 17.179 1.00 75.44 105 ASN A C 1
ATOM 771 O O . ASN A 1 105 ? -1.714 -2.410 17.209 1.00 75.44 105 ASN A O 1
ATOM 775 N N . ARG A 1 106 ? -0.984 -4.169 16.044 1.00 81.50 106 ARG A N 1
ATOM 776 C CA . ARG A 1 106 ? -0.906 -3.456 14.764 1.00 81.50 106 ARG A CA 1
ATOM 777 C C . ARG A 1 106 ? -1.855 -4.028 13.726 1.00 81.50 106 ARG A C 1
ATOM 779 O O . ARG A 1 106 ? -2.116 -5.235 13.697 1.00 81.50 106 ARG A O 1
ATOM 786 N N . LEU A 1 107 ? -2.331 -3.154 12.854 1.00 86.88 107 LEU A N 1
ATOM 787 C CA . LEU A 1 107 ? -3.042 -3.493 11.633 1.00 86.88 107 LEU A CA 1
ATOM 788 C C . LEU A 1 107 ? -2.087 -3.303 10.455 1.00 86.88 107 LEU A C 1
ATOM 790 O O . LEU A 1 107 ? -1.464 -2.261 10.322 1.00 86.88 107 LEU A O 1
ATOM 794 N N . LEU A 1 108 ? -1.939 -4.337 9.638 1.00 88.44 108 LEU A N 1
ATOM 795 C CA . LEU A 1 108 ? -1.139 -4.336 8.422 1.00 88.44 108 LEU A CA 1
ATOM 796 C C . LEU A 1 108 ? -2.097 -4.358 7.231 1.00 88.44 108 LEU A C 1
ATOM 798 O O . LEU A 1 108 ? -2.840 -5.322 7.063 1.00 88.44 108 LEU A O 1
ATOM 802 N N . VAL A 1 109 ? -2.074 -3.317 6.411 1.00 91.19 109 VAL A N 1
ATOM 803 C CA . VAL A 1 109 ? -2.729 -3.270 5.103 1.00 91.19 109 VAL A CA 1
ATOM 804 C C . VAL A 1 109 ? -1.702 -3.686 4.059 1.00 91.19 109 VAL A C 1
ATOM 806 O O . VAL A 1 109 ? -0.658 -3.052 3.935 1.00 91.19 109 VAL A O 1
ATOM 809 N N . VAL A 1 110 ? -1.993 -4.740 3.303 1.00 91.12 110 VAL A N 1
ATOM 810 C CA . VAL A 1 110 ? -1.141 -5.220 2.209 1.00 91.12 110 VAL A CA 1
ATOM 811 C C . VAL A 1 110 ? -1.858 -4.973 0.892 1.00 91.12 110 VAL A C 1
ATOM 813 O O . VAL A 1 110 ? -2.925 -5.543 0.655 1.00 91.12 110 VAL A O 1
ATOM 816 N N . GLY A 1 111 ? -1.269 -4.139 0.039 1.00 92.62 111 GLY A N 1
ATOM 817 C CA . GLY A 1 111 ? -1.682 -3.934 -1.344 1.00 92.62 111 GLY A CA 1
ATOM 818 C C . GLY A 1 111 ? -0.769 -4.708 -2.292 1.00 92.62 111 GLY A C 1
ATOM 819 O O . GLY A 1 111 ? 0.447 -4.617 -2.187 1.00 92.62 111 GLY A O 1
ATOM 820 N N . THR A 1 112 ? -1.335 -5.449 -3.239 1.00 92.81 112 THR A N 1
ATOM 821 C CA . THR A 1 112 ? -0.601 -6.214 -4.260 1.00 92.81 112 THR A CA 1
ATOM 822 C C . THR A 1 112 ? -1.143 -5.915 -5.651 1.00 92.81 112 THR A C 1
ATOM 824 O O . THR A 1 112 ? -2.353 -5.787 -5.846 1.00 92.81 112 THR A O 1
ATOM 827 N N . ASN A 1 113 ? -0.257 -5.812 -6.636 1.00 92.06 113 ASN A N 1
ATOM 828 C CA . ASN A 1 113 ? -0.623 -5.705 -8.041 1.00 92.06 113 ASN A CA 1
ATOM 829 C C . ASN A 1 113 ? 0.128 -6.772 -8.838 1.00 92.06 113 ASN A C 1
ATOM 831 O O . ASN A 1 113 ? 1.338 -6.689 -9.019 1.00 92.06 113 ASN A O 1
ATOM 835 N N . ALA A 1 114 ? -0.612 -7.766 -9.334 1.00 88.12 114 ALA A N 1
ATOM 836 C CA . ALA A 1 114 ? -0.048 -8.887 -10.082 1.00 88.12 114 ALA A CA 1
ATOM 837 C C . ALA A 1 114 ? 0.424 -8.512 -11.500 1.00 88.12 114 ALA A C 1
ATOM 839 O O . ALA A 1 114 ? 1.208 -9.246 -12.089 1.00 88.12 114 ALA A O 1
ATOM 840 N N . MET A 1 115 ? -0.049 -7.395 -12.065 1.00 85.75 115 MET A N 1
ATOM 841 C CA . MET A 1 115 ? 0.361 -6.931 -13.396 1.00 85.75 115 MET A CA 1
ATOM 842 C C . MET A 1 115 ? 1.758 -6.306 -13.369 1.00 85.75 115 MET A C 1
ATOM 844 O O . MET A 1 115 ? 2.525 -6.486 -14.311 1.00 85.75 115 MET A O 1
ATOM 848 N N . PHE A 1 116 ? 2.079 -5.582 -12.296 1.00 87.06 116 PHE A N 1
ATOM 849 C CA . PHE A 1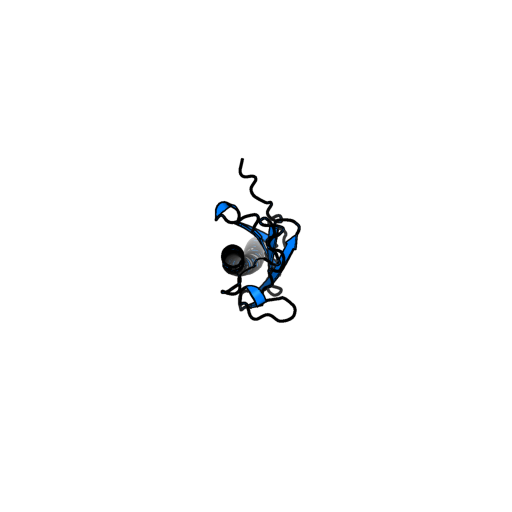 116 ? 3.375 -4.926 -12.109 1.00 87.06 116 PHE A CA 1
ATOM 850 C C . PHE A 1 116 ? 4.288 -5.646 -11.114 1.00 87.06 116 PHE A C 1
ATOM 852 O O . PHE A 1 116 ? 5.375 -5.149 -10.859 1.00 87.06 116 PHE A O 1
ATOM 859 N N . ASP A 1 117 ? 3.858 -6.781 -10.553 1.00 89.94 117 ASP A N 1
ATOM 860 C CA . ASP A 1 117 ? 4.558 -7.518 -9.490 1.00 89.94 117 ASP A CA 1
ATOM 861 C C . ASP A 1 117 ? 5.036 -6.589 -8.354 1.00 89.94 117 ASP A C 1
ATOM 863 O O . ASP A 1 117 ? 6.186 -6.610 -7.915 1.00 89.94 117 ASP A O 1
ATOM 867 N N . SER A 1 118 ? 4.137 -5.692 -7.940 1.00 90.75 118 SER A N 1
ATOM 868 C CA . SER A 1 118 ? 4.389 -4.671 -6.922 1.00 90.75 118 SER A CA 1
ATOM 869 C C . SER A 1 118 ? 3.589 -4.972 -5.659 1.00 90.75 118 SER A C 1
ATOM 871 O O . SER A 1 118 ? 2.423 -5.379 -5.721 1.00 90.75 118 SER A O 1
ATOM 873 N N . GLN A 1 119 ? 4.199 -4.722 -4.503 1.00 92.12 119 GLN A N 1
ATOM 874 C CA . GLN A 1 119 ? 3.589 -4.894 -3.190 1.00 92.12 119 GLN A CA 1
ATOM 875 C C . GLN A 1 119 ? 3.888 -3.688 -2.307 1.00 92.12 119 GLN A C 1
ATOM 877 O O . GLN A 1 119 ? 5.033 -3.254 -2.179 1.00 92.12 119 GLN A O 1
ATOM 882 N N . VAL A 1 120 ? 2.843 -3.190 -1.659 1.00 91.94 120 VAL A N 1
ATOM 883 C CA . VAL A 1 120 ? 2.898 -2.078 -0.716 1.00 91.94 120 VAL A CA 1
ATOM 884 C C . VAL A 1 120 ? 2.345 -2.535 0.620 1.00 91.94 120 VAL A C 1
ATOM 886 O O . VAL A 1 120 ? 1.372 -3.292 0.677 1.00 91.94 120 VAL A O 1
ATOM 889 N N . GLU A 1 121 ? 2.960 -2.077 1.697 1.00 91.25 121 GLU A N 1
ATOM 890 C CA . GLU A 1 121 ? 2.547 -2.420 3.048 1.00 91.25 121 GLU A CA 1
ATOM 891 C C . GLU A 1 121 ? 2.407 -1.156 3.881 1.00 91.25 121 GLU A C 1
ATOM 893 O O . GLU A 1 121 ? 3.312 -0.328 3.938 1.00 91.25 121 GLU A O 1
ATOM 898 N N . VAL A 1 122 ? 1.255 -1.008 4.529 1.00 89.69 122 VAL A N 1
ATOM 899 C CA . VAL A 1 122 ? 0.983 0.087 5.458 1.00 89.69 122 VAL A CA 1
ATOM 900 C C . VAL A 1 122 ? 0.666 -0.504 6.814 1.00 89.69 122 VAL A C 1
ATOM 902 O O . VAL A 1 122 ? -0.245 -1.317 6.957 1.00 89.69 122 VAL A O 1
ATOM 905 N N . VAL A 1 123 ? 1.434 -0.109 7.818 1.00 88.88 123 VAL A N 1
ATOM 906 C CA . VAL A 1 123 ? 1.291 -0.569 9.190 1.00 88.88 123 VAL A CA 1
ATOM 907 C C . VAL A 1 123 ? 0.732 0.559 10.040 1.00 88.88 123 VAL A C 1
ATOM 909 O O . VAL A 1 123 ? 1.240 1.674 10.033 1.00 88.88 123 VAL A O 1
ATOM 912 N N . THR A 1 124 ? -0.314 0.241 10.793 1.00 86.88 124 THR A N 1
ATOM 913 C CA . THR A 1 124 ? -0.958 1.121 11.763 1.00 86.88 124 THR A CA 1
ATOM 914 C C . THR A 1 124 ? -0.786 0.534 13.155 1.00 86.88 124 THR A C 1
ATOM 916 O O . THR A 1 124 ? -1.286 -0.559 13.430 1.00 86.88 124 THR A O 1
ATOM 919 N N . CYS A 1 125 ? -0.101 1.249 14.043 1.00 80.88 125 CYS A N 1
ATOM 920 C CA . CYS A 1 125 ? 0.212 0.765 15.395 1.00 80.88 125 CYS A CA 1
ATOM 921 C C . CYS A 1 125 ? -0.547 1.479 16.515 1.00 80.88 125 CYS A C 1
ATOM 923 O O . CYS A 1 125 ? -0.524 1.026 17.655 1.00 80.88 125 CYS A O 1
ATOM 925 N N . GLY A 1 126 ? -1.249 2.561 16.195 1.00 76.44 126 GLY A N 1
ATOM 926 C CA . GLY A 1 126 ? -1.899 3.417 17.176 1.00 76.44 126 GLY A CA 1
ATOM 927 C C . GLY A 1 126 ? -3.001 4.262 16.555 1.00 76.44 126 GLY A C 1
ATOM 928 O O . GLY A 1 126 ? -3.575 3.893 15.529 1.00 76.44 126 GLY A O 1
ATOM 929 N N . LEU A 1 127 ? -3.345 5.356 17.225 1.00 75.56 127 LEU A N 1
ATOM 930 C CA . LEU A 1 127 ? -4.493 6.211 16.903 1.00 75.56 127 LEU A CA 1
ATOM 931 C C . LEU A 1 127 ? -4.092 7.602 16.410 1.00 75.56 127 LEU A C 1
ATOM 933 O O . LEU A 1 127 ? -4.974 8.418 16.152 1.00 75.56 127 LEU A O 1
ATOM 937 N N . THR A 1 128 ? -2.793 7.876 16.329 1.00 77.12 128 THR A N 1
ATOM 938 C CA . THR A 1 128 ? -2.264 9.148 15.846 1.00 77.12 128 THR A CA 1
ATOM 939 C C . THR A 1 128 ? -1.718 8.999 14.430 1.00 77.12 128 THR A C 1
ATOM 941 O O . THR A 1 128 ? -1.409 7.889 13.987 1.00 77.12 128 THR A O 1
ATOM 944 N N . ASP A 1 129 ? -1.576 10.120 13.724 1.00 74.25 129 ASP A N 1
ATOM 945 C CA . ASP A 1 129 ? -1.058 10.144 12.352 1.00 74.25 129 ASP A CA 1
ATOM 946 C C . ASP A 1 129 ? 0.380 9.609 12.270 1.00 74.25 129 ASP A C 1
ATOM 948 O O . ASP A 1 129 ? 0.761 8.993 11.277 1.00 74.25 129 ASP A O 1
ATOM 952 N N . THR A 1 130 ? 1.178 9.789 13.331 1.00 78.56 130 THR A N 1
ATOM 953 C CA . THR A 1 130 ? 2.552 9.272 13.391 1.00 78.56 130 THR A CA 1
ATOM 954 C C . THR A 1 130 ? 2.603 7.758 13.546 1.00 78.56 130 THR A C 1
ATOM 956 O O . THR A 1 130 ? 3.646 7.176 13.280 1.00 78.56 130 THR A O 1
ATOM 959 N N . ASP A 1 131 ? 1.497 7.106 13.919 1.00 81.31 131 ASP A N 1
ATOM 960 C CA . ASP A 1 131 ? 1.422 5.654 14.077 1.00 81.31 131 ASP A CA 1
ATOM 961 C C . ASP A 1 131 ? 1.093 4.912 12.773 1.00 81.31 131 ASP A C 1
ATOM 963 O O . ASP A 1 131 ? 0.945 3.683 12.802 1.00 81.31 131 ASP A O 1
ATOM 967 N N . ILE A 1 132 ? 0.939 5.629 11.652 1.00 85.12 132 ILE A N 1
ATOM 968 C CA . ILE A 1 132 ? 0.779 5.033 10.327 1.00 85.12 132 ILE A CA 1
ATOM 969 C C . ILE A 1 132 ? 2.077 5.178 9.537 1.00 85.12 132 ILE A C 1
ATOM 971 O O . ILE A 1 132 ? 2.536 6.282 9.257 1.00 85.12 132 ILE A O 1
ATOM 975 N N . VAL A 1 133 ? 2.638 4.047 9.118 1.00 86.50 133 VAL A N 1
ATOM 976 C CA . VAL A 1 133 ? 3.854 3.999 8.303 1.00 86.50 133 VAL A CA 1
ATOM 977 C C . VAL A 1 133 ? 3.595 3.135 7.079 1.00 86.50 133 VAL A C 1
ATOM 979 O O . VAL A 1 133 ? 3.206 1.975 7.205 1.00 86.50 133 VAL A O 1
ATOM 982 N N . GLY A 1 134 ? 3.795 3.707 5.893 1.00 87.56 134 GLY A N 1
ATOM 983 C CA . GLY A 1 134 ? 3.661 3.017 4.613 1.00 87.56 134 GLY A CA 1
ATOM 984 C C . GLY A 1 134 ? 4.999 2.853 3.907 1.00 87.56 134 GLY A C 1
ATOM 985 O O . GLY A 1 134 ? 5.792 3.791 3.867 1.00 87.56 134 GLY A O 1
ATOM 986 N N . GLU A 1 135 ? 5.230 1.683 3.318 1.00 89.25 135 GLU A N 1
ATOM 987 C CA . GLU A 1 135 ? 6.439 1.370 2.561 1.00 89.25 135 GLU A CA 1
ATOM 988 C C . GLU A 1 135 ? 6.112 0.545 1.306 1.00 89.25 135 GLU A C 1
ATOM 990 O O . GLU A 1 135 ? 5.204 -0.293 1.296 1.00 89.25 135 GLU A O 1
ATOM 995 N N . ILE A 1 136 ? 6.859 0.783 0.224 1.00 89.25 136 ILE A N 1
ATOM 996 C CA . ILE A 1 136 ? 6.845 -0.093 -0.953 1.00 89.25 136 ILE A CA 1
ATOM 997 C C . ILE A 1 136 ? 7.799 -1.242 -0.641 1.00 89.25 136 ILE A C 1
ATOM 999 O O . ILE A 1 136 ? 9.000 -1.022 -0.525 1.00 89.25 136 ILE A O 1
ATOM 1003 N N . VAL A 1 137 ? 7.286 -2.462 -0.517 1.00 90.06 137 VAL A N 1
ATOM 1004 C CA . VAL A 1 137 ? 8.106 -3.636 -0.178 1.00 90.06 137 VAL A CA 1
ATOM 1005 C C . VAL A 1 137 ? 8.681 -4.270 -1.440 1.00 90.06 137 VAL A C 1
ATOM 1007 O O . VAL A 1 137 ? 9.855 -4.644 -1.477 1.00 90.06 137 VAL A O 1
ATOM 1010 N N . VAL A 1 138 ? 7.868 -4.358 -2.495 1.00 89.94 138 VAL A N 1
ATOM 1011 C CA . VAL A 1 138 ? 8.261 -4.920 -3.791 1.00 89.94 138 VAL A CA 1
ATOM 1012 C C . VAL A 1 138 ? 7.857 -3.962 -4.901 1.00 89.94 138 VAL A C 1
ATOM 1014 O O . VAL A 1 138 ? 6.736 -3.452 -4.910 1.00 89.94 138 VAL A O 1
ATOM 1017 N N . LEU A 1 139 ? 8.761 -3.736 -5.847 1.00 90.56 139 LEU A N 1
ATOM 1018 C CA . LEU A 1 139 ? 8.533 -2.928 -7.035 1.00 90.56 139 LEU A CA 1
ATOM 1019 C C . LEU A 1 139 ? 9.036 -3.694 -8.257 1.00 90.56 139 LEU A C 1
ATOM 1021 O O . LEU A 1 139 ? 10.222 -4.005 -8.327 1.00 90.56 139 LEU A O 1
ATOM 1025 N N . ALA A 1 140 ? 8.158 -3.968 -9.226 1.00 88.38 140 ALA A N 1
ATOM 1026 C CA . ALA A 1 140 ? 8.535 -4.677 -10.455 1.00 88.38 140 ALA A CA 1
ATOM 1027 C C . ALA A 1 140 ? 9.244 -6.028 -10.202 1.00 88.38 140 ALA A C 1
ATOM 1029 O O . ALA A 1 140 ? 10.185 -6.380 -10.913 1.00 88.38 140 ALA A O 1
ATOM 1030 N N . GLY A 1 141 ? 8.815 -6.762 -9.168 1.00 85.69 141 GLY A N 1
ATOM 1031 C CA . GLY A 1 141 ? 9.385 -8.051 -8.756 1.00 85.69 141 GLY A CA 1
ATOM 1032 C C . GLY A 1 141 ? 10.687 -7.969 -7.954 1.00 85.69 141 GLY A C 1
ATOM 1033 O O . GLY A 1 141 ? 11.207 -8.995 -7.511 1.00 85.69 141 GLY A O 1
ATOM 1034 N N . GLU A 1 142 ? 11.216 -6.768 -7.714 1.00 87.12 142 GLU A N 1
ATOM 1035 C CA . GLU A 1 142 ? 12.399 -6.554 -6.884 1.00 87.12 142 GLU A CA 1
ATOM 1036 C C . GLU A 1 142 ? 12.004 -6.088 -5.479 1.00 87.12 142 GLU A C 1
ATOM 1038 O O . GLU A 1 142 ? 11.173 -5.194 -5.310 1.00 87.12 142 GLU A O 1
ATOM 1043 N N . LYS A 1 143 ? 12.606 -6.688 -4.445 1.00 87.62 143 LYS A N 1
ATOM 1044 C CA . LYS A 1 143 ? 12.437 -6.215 -3.067 1.00 87.62 143 LYS A CA 1
ATOM 1045 C C . LYS A 1 143 ? 13.186 -4.898 -2.895 1.00 87.62 143 LYS A C 1
ATOM 1047 O O . LYS A 1 143 ? 14.413 -4.889 -2.910 1.00 87.62 143 LYS A O 1
ATOM 1052 N N . VAL A 1 144 ? 12.443 -3.815 -2.701 1.00 87.94 144 VAL A N 1
ATOM 1053 C CA . VAL A 1 144 ? 12.987 -2.454 -2.545 1.00 87.94 144 VAL A CA 1
ATOM 1054 C C . VAL A 1 144 ? 12.861 -1.921 -1.121 1.00 87.94 144 VAL A C 1
ATOM 1056 O O . VAL A 1 144 ? 13.517 -0.938 -0.787 1.00 87.94 144 VAL A O 1
ATOM 1059 N N . GLY A 1 145 ? 12.057 -2.580 -0.286 1.00 84.06 145 GLY A N 1
ATOM 1060 C CA . GLY A 1 145 ? 11.795 -2.174 1.088 1.00 84.06 145 GLY A CA 1
ATOM 1061 C C . GLY A 1 145 ? 11.553 -3.354 2.021 1.00 84.06 145 GLY A C 1
ATOM 1062 O O . GLY A 1 145 ? 11.571 -4.525 1.621 1.00 84.06 145 GLY A O 1
ATOM 1063 N N . MET A 1 146 ? 11.344 -3.039 3.290 1.00 81.81 146 MET A N 1
ATOM 1064 C CA . MET A 1 146 ? 10.997 -3.989 4.342 1.00 81.81 146 MET A CA 1
ATOM 1065 C C . MET A 1 146 ? 9.571 -3.728 4.836 1.00 81.81 146 MET A C 1
ATOM 1067 O O . MET A 1 146 ? 9.001 -2.670 4.608 1.00 81.81 146 MET A O 1
ATOM 1071 N N . THR A 1 147 ? 8.959 -4.704 5.509 1.00 78.38 147 THR A N 1
ATOM 1072 C CA . THR A 1 147 ? 7.677 -4.466 6.185 1.00 78.38 147 THR A CA 1
ATOM 1073 C C . THR A 1 147 ? 7.876 -3.407 7.274 1.00 78.38 147 THR A C 1
ATOM 1075 O O . THR A 1 147 ? 8.705 -3.636 8.166 1.00 78.38 147 THR A O 1
ATOM 1078 N N . PRO A 1 148 ? 7.117 -2.296 7.263 1.00 77.19 148 PRO A N 1
ATOM 1079 C CA . PRO A 1 148 ? 7.352 -1.216 8.202 1.00 77.19 148 PRO A CA 1
ATOM 1080 C C . PRO A 1 148 ? 7.114 -1.659 9.653 1.00 77.19 148 PRO A C 1
ATOM 1082 O O . PRO A 1 148 ? 6.176 -2.392 9.991 1.00 77.19 148 PRO A O 1
ATOM 1085 N N . GLY A 1 149 ? 8.020 -1.235 10.532 1.00 76.06 149 GLY A N 1
ATOM 1086 C CA . GLY A 1 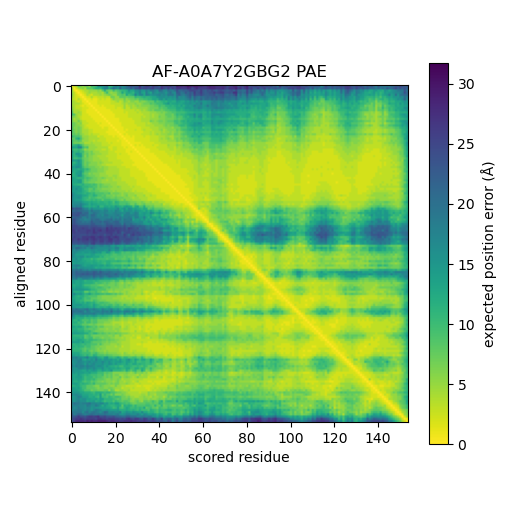149 ? 7.884 -1.396 11.975 1.00 76.06 149 GLY A CA 1
ATOM 1087 C C . GLY A 1 149 ? 6.892 -0.394 12.560 1.00 76.06 149 GLY A C 1
ATOM 1088 O O . GLY A 1 149 ? 6.558 0.608 11.933 1.00 76.06 149 GLY A O 1
ATOM 1089 N N . CYS A 1 150 ? 6.445 -0.640 13.791 1.00 72.69 150 CYS A N 1
ATOM 1090 C CA . CYS A 1 150 ? 5.784 0.418 14.545 1.00 72.69 150 CYS A CA 1
ATOM 1091 C C . CYS A 1 150 ? 6.812 1.504 14.880 1.00 72.69 150 CYS A C 1
ATOM 1093 O O . CYS A 1 150 ? 7.900 1.150 15.350 1.00 72.69 150 CYS A O 1
ATOM 1095 N N . PRO A 1 151 ? 6.492 2.792 14.686 1.00 66.12 151 PRO A N 1
ATOM 1096 C CA . PRO A 1 151 ? 7.355 3.860 15.152 1.00 66.12 151 PRO A CA 1
ATOM 1097 C C . PRO A 1 151 ? 7.449 3.758 16.674 1.00 66.12 151 PRO A C 1
ATOM 1099 O O . PRO A 1 151 ? 6.443 3.740 17.383 1.00 66.12 151 PRO A O 1
ATOM 1102 N N . THR A 1 152 ? 8.668 3.620 17.191 1.00 56.62 152 THR A N 1
ATOM 1103 C CA . THR A 1 152 ? 8.920 3.695 18.628 1.00 56.62 152 THR A CA 1
ATOM 1104 C C . THR A 1 152 ? 8.839 5.165 19.016 1.00 56.62 152 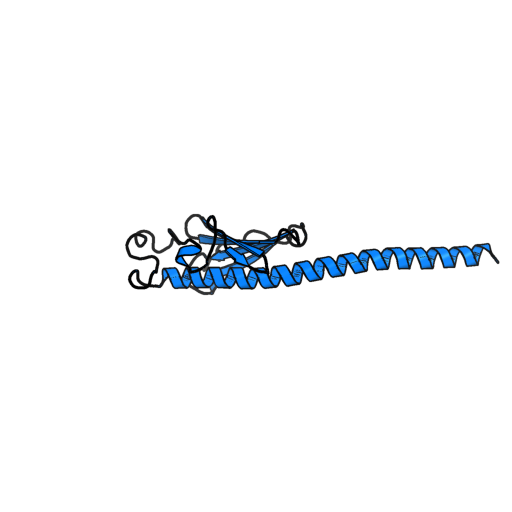THR A C 1
ATOM 1106 O O . THR A 1 152 ? 9.848 5.866 18.986 1.00 56.62 152 THR A O 1
ATOM 1109 N N . ASN A 1 153 ? 7.633 5.651 19.310 1.00 51.41 153 ASN A N 1
ATOM 1110 C CA . ASN A 1 153 ? 7.459 6.942 19.968 1.00 51.41 153 ASN A CA 1
ATOM 1111 C C . ASN A 1 153 ? 8.096 6.830 21.366 1.00 51.41 153 ASN A C 1
ATOM 1113 O O . ASN A 1 153 ? 7.518 6.220 22.266 1.00 51.41 153 ASN A O 1
ATOM 1117 N N . SER A 1 154 ? 9.324 7.331 21.504 1.00 41.09 154 SER A N 1
ATOM 1118 C CA . SER A 1 154 ? 9.971 7.638 22.785 1.00 41.09 154 SER A CA 1
ATOM 1119 C C . SER A 1 154 ? 9.587 9.034 23.240 1.00 41.09 154 SER A C 1
ATOM 1121 O O . SER A 1 154 ? 9.709 9.941 22.384 1.00 41.09 154 SER A O 1
#

Radius of gyration: 22.82 Å; Cα contacts (8 Å, |Δi|>4): 256; chains: 1; bounding box: 63×23×73 Å

Sequence (154 aa):
MGQQQLVLLVLATTIVGLAITTGIRAFGVNSARANADAMIQDALRIAMDAQAWKQKPQLLGGQGPKHAADPDKFKGATLAALGYPGVDDTYVNQNGRFSIKVTGNRLLVVGTNAMFDSQVEVVTCGLTDTDIVGEIVVLAGEKVGMTPGCPTNS

Secondary structure (DSSP, 8-state):
-HHHHHHHHHHHHHHHHHHHHHHHHHHHHHHHHHHHHHHHHHHHHHHHHHHHHHHS-GGGTSS-GGGTT-TT--TT--TTTTT---BTTEEE-SS-EEEEEEETTEEEEEEEETTTTEEEEEEE-SSSGGGEEEEEEEETTEE---PPPPP---

Solvent-accessible surface area (backbone atoms only — not comparable to full-atom values): 8428 Å² total; per-residue (Å²): 116,70,71,65,56,52,52,54,53,52,54,53,51,54,53,52,55,52,51,52,57,53,49,56,50,52,52,53,51,53,53,32,45,57,39,47,56,52,34,43,54,53,37,47,50,53,49,50,47,49,40,51,34,60,73,33,54,44,95,77,60,18,59,29,76,93,42,51,88,42,84,63,35,57,67,82,75,41,49,63,67,69,69,40,85,49,65,92,65,30,36,71,60,98,61,34,39,34,36,73,47,71,58,81,46,26,35,36,31,40,32,38,25,85,90,41,41,26,30,28,32,25,29,31,46,57,84,52,79,78,28,54,38,73,34,57,27,26,51,63,72,39,78,74,46,59,83,55,68,70,70,80,86,123

pLDDT: mean 83.86, std 10.43, range [41.09, 96.81]

Foldseek 3Di:
DVVVVVVVVVVVVVVVVVVVVVVVVVVLLVVLVVLLVVQLVVLVVLLLLLLVLLVDEVVVLRPHPVNVVCSLWSPPDACVSSVADDDPSWHADPSFIWHWDTDPSKIKIWTADPVQRWIKIWIARDNDPLQIDIDTQDGSNDGPDDHDDGPPPD